Protein AF-A0A822B9A2-F1 (afdb_monomer_lite)

Structure (mmCIF, N/CA/C/O backbone):
data_AF-A0A822B9A2-F1
#
_entry.id   AF-A0A822B9A2-F1
#
loop_
_atom_site.group_PDB
_atom_site.id
_atom_site.type_symbol
_atom_site.label_atom_id
_atom_site.label_alt_id
_atom_site.label_comp_id
_atom_site.label_asym_id
_atom_site.label_entity_id
_atom_site.label_seq_id
_atom_site.pdbx_PDB_ins_code
_atom_site.Cartn_x
_atom_site.Cartn_y
_atom_site.Cartn_z
_atom_site.occupancy
_atom_site.B_iso_or_equiv
_atom_site.auth_seq_id
_atom_site.auth_comp_id
_atom_site.auth_asym_id
_atom_site.auth_atom_id
_atom_site.pdbx_PDB_model_num
ATOM 1 N N . ASP A 1 1 ? 15.443 -6.128 -6.811 1.00 62.97 1 ASP A N 1
ATOM 2 C CA . ASP A 1 1 ? 13.978 -6.189 -7.068 1.00 62.97 1 ASP A CA 1
ATOM 3 C C . ASP A 1 1 ? 13.489 -4.753 -6.970 1.00 62.97 1 ASP A C 1
ATOM 5 O O . ASP A 1 1 ? 13.737 -4.153 -5.927 1.00 62.97 1 ASP A O 1
ATOM 9 N N . PRO A 1 2 ? 12.879 -4.170 -8.022 1.00 66.00 2 PRO A N 1
ATOM 10 C CA . PRO A 1 2 ? 12.512 -2.752 -8.040 1.00 66.00 2 PRO A CA 1
ATOM 11 C C . PRO A 1 2 ? 11.687 -2.309 -6.826 1.00 66.00 2 PRO A C 1
ATOM 13 O O . PRO A 1 2 ? 11.787 -1.159 -6.415 1.00 66.00 2 PRO A O 1
ATOM 16 N N . ILE A 1 3 ? 10.905 -3.218 -6.232 1.00 68.19 3 ILE A N 1
ATOM 17 C CA . ILE A 1 3 ? 10.088 -2.940 -5.044 1.00 68.19 3 ILE A CA 1
ATOM 18 C C . ILE A 1 3 ? 10.946 -2.863 -3.773 1.00 68.19 3 ILE A C 1
ATOM 20 O O . ILE A 1 3 ? 10.726 -1.990 -2.937 1.00 68.19 3 ILE A O 1
ATOM 24 N N . ALA A 1 4 ? 11.943 -3.740 -3.633 1.00 69.25 4 ALA A N 1
ATOM 25 C CA . ALA A 1 4 ? 12.842 -3.764 -2.474 1.00 69.25 4 ALA A CA 1
ATOM 26 C C . ALA A 1 4 ? 13.834 -2.581 -2.473 1.00 69.25 4 ALA A C 1
ATOM 28 O O . ALA A 1 4 ? 14.218 -2.058 -1.423 1.00 69.25 4 ALA A O 1
ATOM 29 N N . GLU A 1 5 ? 14.234 -2.136 -3.663 1.00 74.25 5 GLU A N 1
ATOM 30 C CA . GLU A 1 5 ? 15.166 -1.019 -3.852 1.00 74.25 5 GLU A CA 1
ATOM 31 C C . GLU A 1 5 ? 14.467 0.346 -3.854 1.00 74.25 5 GLU A C 1
ATOM 33 O O . GLU A 1 5 ? 15.127 1.373 -3.708 1.00 74.25 5 GLU A O 1
ATOM 38 N N . TRP A 1 6 ? 13.135 0.385 -3.971 1.00 83.50 6 TRP A N 1
ATOM 39 C CA . TRP A 1 6 ? 12.399 1.643 -3.992 1.00 83.50 6 TRP A CA 1
ATOM 40 C C . TRP A 1 6 ? 12.565 2.421 -2.679 1.00 83.50 6 TRP A C 1
ATOM 42 O O . TRP A 1 6 ? 12.494 1.874 -1.571 1.00 83.50 6 TRP A O 1
ATOM 52 N N . ARG A 1 7 ? 1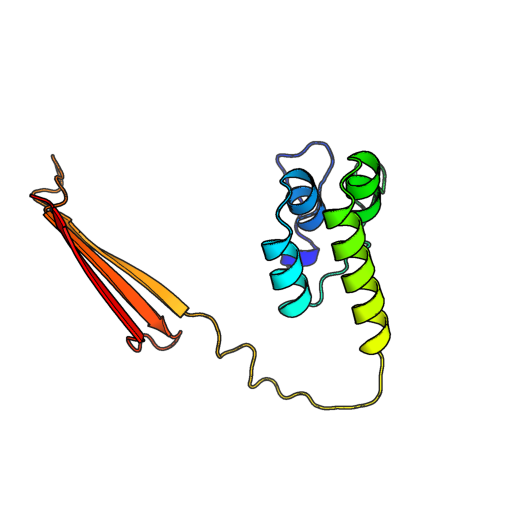2.765 3.730 -2.820 1.00 83.00 7 ARG A N 1
ATOM 53 C CA . ARG A 1 7 ? 12.811 4.715 -1.739 1.00 83.00 7 ARG A CA 1
ATOM 54 C C . ARG A 1 7 ? 11.898 5.865 -2.115 1.00 83.00 7 ARG A C 1
ATOM 56 O O . ARG A 1 7 ? 11.850 6.245 -3.283 1.00 83.00 7 ARG A O 1
ATOM 63 N N . ASN A 1 8 ? 11.187 6.421 -1.142 1.00 81.12 8 ASN A N 1
ATOM 64 C CA . ASN A 1 8 ? 10.315 7.562 -1.378 1.00 81.12 8 ASN A CA 1
ATOM 65 C C . ASN A 1 8 ? 11.149 8.846 -1.563 1.00 81.12 8 ASN A C 1
ATOM 67 O O . ASN A 1 8 ? 11.635 9.380 -0.564 1.00 81.12 8 ASN A O 1
ATOM 71 N N . PRO A 1 9 ? 11.276 9.401 -2.787 1.00 78.75 9 PRO A N 1
ATOM 72 C CA . PRO A 1 9 ? 12.110 10.581 -3.028 1.00 78.75 9 PRO A CA 1
ATOM 73 C C . PRO A 1 9 ? 11.520 11.861 -2.416 1.00 78.75 9 PRO A C 1
ATOM 75 O O . PRO A 1 9 ? 12.219 12.861 -2.280 1.00 78.75 9 PRO A O 1
ATOM 78 N N . MET A 1 10 ? 10.232 11.845 -2.057 1.00 80.31 10 MET A N 1
ATOM 79 C CA . MET A 1 10 ? 9.543 12.968 -1.416 1.00 80.31 10 MET A CA 1
ATOM 80 C C . MET A 1 10 ? 9.650 12.921 0.113 1.00 80.31 10 MET A C 1
ATOM 82 O O . MET A 1 10 ? 9.255 13.875 0.784 1.00 80.31 10 MET A O 1
ATOM 86 N N . ASN A 1 11 ? 10.163 11.825 0.680 1.00 82.06 11 ASN A N 1
ATOM 87 C CA . ASN A 1 11 ? 10.320 11.668 2.118 1.00 82.06 11 ASN A CA 1
ATOM 88 C C . ASN A 1 11 ? 11.771 11.938 2.525 1.00 82.06 11 ASN A C 1
ATOM 90 O O . ASN A 1 11 ? 12.685 11.224 2.125 1.00 82.06 11 ASN A O 1
ATOM 94 N N . GLN A 1 12 ? 11.974 12.930 3.393 1.00 82.19 12 GLN A N 1
ATOM 95 C CA . GLN A 1 12 ? 13.300 13.303 3.904 1.00 82.19 12 GLN A CA 1
ATOM 96 C C . GLN A 1 12 ? 13.977 12.202 4.735 1.00 82.19 12 GLN A C 1
ATOM 98 O O . GLN A 1 12 ? 15.163 12.308 5.029 1.00 82.19 12 GLN A O 1
ATOM 103 N N . LYS A 1 13 ? 13.235 11.158 5.127 1.00 80.31 13 LYS A N 1
ATOM 104 C CA . LYS A 1 13 ? 13.750 10.022 5.890 1.00 80.31 13 LYS A CA 1
ATOM 105 C C . LYS A 1 13 ? 14.313 8.887 5.024 1.00 80.31 13 LYS A C 1
ATOM 107 O O . LYS A 1 13 ? 14.813 7.906 5.570 1.00 80.31 13 LYS A O 1
ATOM 112 N N . GLY A 1 14 ? 14.175 8.973 3.696 1.00 84.25 14 GLY A N 1
ATOM 113 C CA . GLY A 1 14 ? 14.557 7.884 2.790 1.00 84.25 14 GLY A CA 1
ATOM 114 C C . GLY A 1 14 ? 13.787 6.596 3.093 1.00 84.25 14 GLY A C 1
ATOM 115 O O . GLY A 1 14 ? 14.353 5.505 3.144 1.00 84.25 14 GLY A O 1
ATOM 116 N N . ASN A 1 15 ? 12.486 6.732 3.367 1.00 88.19 15 ASN A N 1
ATOM 117 C CA . ASN A 1 15 ? 11.615 5.606 3.679 1.00 88.19 15 ASN A CA 1
ATOM 118 C C . ASN A 1 15 ? 11.585 4.602 2.517 1.00 88.19 15 ASN A C 1
ATOM 120 O O . ASN A 1 15 ? 11.417 4.977 1.353 1.00 88.19 15 ASN A O 1
ATOM 124 N N . THR A 1 16 ? 11.679 3.316 2.848 1.00 89.12 16 THR A N 1
ATOM 125 C CA . THR A 1 16 ? 11.349 2.231 1.912 1.00 89.12 16 THR A CA 1
ATOM 126 C C . THR A 1 16 ? 9.834 2.117 1.734 1.00 89.12 16 THR A C 1
ATOM 128 O O . THR A 1 16 ? 9.062 2.740 2.470 1.00 89.12 16 THR A O 1
ATOM 131 N N . LEU A 1 17 ? 9.387 1.285 0.789 1.00 87.00 17 LEU A N 1
ATOM 132 C CA . LEU A 1 17 ? 7.956 1.033 0.601 1.00 87.00 17 LEU A CA 1
ATOM 133 C C . LEU A 1 17 ? 7.294 0.526 1.892 1.00 87.00 17 LEU A C 1
ATOM 135 O O . LEU A 1 17 ? 6.225 1.006 2.254 1.00 87.00 17 LEU A O 1
ATOM 139 N N . LEU A 1 18 ? 7.947 -0.383 2.624 1.00 89.69 18 LEU A N 1
ATOM 140 C CA . LEU A 1 18 ? 7.412 -0.907 3.883 1.00 89.69 18 LEU A CA 1
ATOM 141 C C . LEU A 1 18 ? 7.292 0.175 4.957 1.00 89.69 18 LEU A C 1
ATOM 143 O O . LEU A 1 18 ? 6.268 0.241 5.625 1.00 89.69 18 LEU A O 1
ATOM 147 N N . HIS A 1 19 ? 8.266 1.081 5.071 1.00 90.88 19 HIS A N 1
ATOM 148 C CA . HIS A 1 19 ? 8.159 2.206 6.004 1.00 90.88 19 HIS A CA 1
ATOM 149 C C . HIS A 1 19 ? 6.962 3.105 5.703 1.00 90.88 19 HIS A C 1
ATOM 151 O O . HIS A 1 19 ? 6.285 3.540 6.630 1.00 90.88 19 HIS A O 1
ATOM 157 N N . GLU A 1 20 ? 6.688 3.383 4.425 1.00 91.25 20 GLU A N 1
ATOM 158 C CA . GLU A 1 20 ? 5.502 4.151 4.035 1.00 91.25 20 GLU A CA 1
ATOM 159 C C . GLU A 1 20 ? 4.212 3.409 4.390 1.00 91.25 20 GLU A C 1
ATOM 161 O O . GLU A 1 20 ? 3.283 4.018 4.909 1.00 91.25 20 GLU A O 1
ATOM 166 N N . LEU A 1 21 ? 4.148 2.095 4.176 1.00 89.94 21 LEU A N 1
ATOM 167 C CA . LEU A 1 21 ? 2.954 1.312 4.503 1.00 89.94 21 LEU A CA 1
ATOM 168 C C . LEU A 1 21 ? 2.704 1.222 6.013 1.00 89.94 21 LEU A C 1
ATOM 170 O O . LEU A 1 21 ? 1.552 1.321 6.437 1.00 89.94 21 LEU A O 1
ATOM 174 N N . VAL A 1 22 ? 3.758 1.111 6.826 1.00 92.19 22 VAL A N 1
ATOM 175 C CA . VAL A 1 22 ? 3.645 1.200 8.291 1.00 92.19 22 VAL A CA 1
ATOM 176 C C . VAL A 1 22 ? 3.252 2.625 8.702 1.00 92.19 22 VAL A C 1
ATOM 178 O O . VAL A 1 22 ? 2.365 2.807 9.536 1.00 92.19 22 VAL A O 1
ATOM 181 N N . GLU A 1 23 ? 3.826 3.661 8.076 1.00 90.62 23 GLU A N 1
ATOM 182 C CA . GLU A 1 23 ? 3.442 5.057 8.326 1.00 90.62 23 GLU A CA 1
ATOM 183 C C . GLU A 1 23 ? 1.954 5.305 8.043 1.00 90.62 23 GLU A C 1
ATOM 185 O O . GLU A 1 23 ? 1.277 5.969 8.833 1.00 90.62 23 GLU A O 1
ATOM 190 N N . LYS A 1 24 ? 1.444 4.752 6.939 1.00 88.56 24 LYS A N 1
ATOM 191 C CA . LYS A 1 24 ? 0.050 4.878 6.493 1.00 88.56 24 LYS A CA 1
ATOM 192 C C . LYS A 1 24 ? -0.908 3.876 7.141 1.00 88.56 24 LYS A C 1
ATOM 194 O O . LYS A 1 24 ? -2.106 3.984 6.904 1.00 88.56 24 LYS A O 1
ATOM 199 N N . ASN A 1 25 ? -0.404 2.959 7.968 1.00 90.19 25 ASN A N 1
ATOM 200 C CA . ASN A 1 25 ? -1.168 1.887 8.601 1.00 90.19 25 ASN A CA 1
ATOM 201 C C . ASN A 1 25 ? -1.935 1.009 7.588 1.00 90.19 25 ASN A C 1
ATOM 203 O O . ASN A 1 25 ? -3.156 0.886 7.654 1.00 90.19 25 ASN A O 1
ATOM 207 N N . CYS A 1 26 ? -1.216 0.428 6.621 1.00 89.94 26 CYS A N 1
ATOM 208 C CA . CYS A 1 26 ? -1.779 -0.404 5.547 1.00 89.94 26 CYS A CA 1
ATOM 209 C C . CYS A 1 26 ? -1.383 -1.895 5.677 1.00 89.94 26 CYS A C 1
ATOM 211 O O . CYS A 1 26 ? -0.609 -2.391 4.850 1.00 89.94 26 CYS A O 1
ATOM 213 N N . PRO A 1 27 ? -1.904 -2.629 6.680 1.00 84.31 27 PRO A N 1
ATOM 214 C CA . PRO A 1 27 ? -1.509 -4.014 6.959 1.00 84.31 27 PRO A CA 1
ATOM 215 C C . PRO A 1 27 ? -1.841 -4.984 5.813 1.00 84.31 27 PRO A C 1
ATOM 217 O O . PRO A 1 27 ? -1.014 -5.821 5.453 1.00 84.31 27 PRO A O 1
ATOM 220 N N . ASP A 1 28 ? -2.995 -4.820 5.158 1.00 85.56 28 ASP A N 1
ATOM 221 C CA . ASP A 1 28 ? -3.423 -5.688 4.049 1.00 85.56 28 ASP A CA 1
ATOM 222 C C . ASP A 1 28 ? -2.433 -5.666 2.875 1.00 85.56 28 ASP A C 1
ATOM 224 O O . ASP A 1 28 ? -2.149 -6.688 2.244 1.00 85.56 28 ASP A O 1
ATOM 228 N N . VAL A 1 29 ? -1.870 -4.486 2.594 1.00 82.62 29 VAL A N 1
ATOM 229 C CA . VAL A 1 29 ? -0.903 -4.289 1.508 1.00 82.62 29 VAL A CA 1
ATOM 230 C C . VAL A 1 29 ? 0.436 -4.925 1.868 1.00 82.62 29 VAL A C 1
ATOM 232 O O . VAL A 1 29 ? 1.039 -5.584 1.021 1.00 82.62 29 VAL A O 1
ATOM 235 N N . ILE A 1 30 ? 0.880 -4.779 3.120 1.00 85.12 30 ILE A N 1
ATOM 236 C CA . ILE A 1 30 ? 2.101 -5.420 3.628 1.00 85.12 30 ILE A CA 1
ATOM 237 C C . ILE A 1 30 ? 1.971 -6.942 3.515 1.00 85.12 30 ILE A C 1
ATOM 239 O O . ILE A 1 30 ? 2.849 -7.589 2.942 1.00 85.12 30 ILE A O 1
ATOM 243 N N . GLN A 1 31 ? 0.843 -7.507 3.954 1.00 83.06 31 GLN A N 1
ATOM 244 C CA . GLN A 1 31 ? 0.592 -8.945 3.882 1.00 83.06 31 GLN A CA 1
ATOM 245 C C . GLN A 1 31 ? 0.545 -9.451 2.429 1.00 83.06 31 GLN A C 1
ATOM 247 O O . GLN A 1 31 ? 1.090 -10.512 2.108 1.00 83.06 31 GLN A O 1
ATOM 252 N N . HIS A 1 32 ? -0.071 -8.690 1.519 1.00 80.75 32 HIS A N 1
ATOM 253 C CA . HIS A 1 32 ? -0.099 -9.041 0.100 1.00 80.75 32 HIS A CA 1
ATOM 254 C C . HIS A 1 32 ? 1.296 -9.008 -0.540 1.00 80.75 32 HIS A C 1
ATOM 256 O O . HIS A 1 32 ? 1.644 -9.913 -1.308 1.00 80.75 32 HIS A O 1
ATOM 262 N N . LEU A 1 33 ? 2.098 -7.988 -0.221 1.00 76.00 33 LEU A N 1
ATOM 263 C CA . LEU A 1 33 ? 3.460 -7.835 -0.731 1.00 76.00 33 LEU A CA 1
ATOM 264 C C . LEU A 1 33 ? 4.380 -8.939 -0.215 1.00 76.00 33 LEU A C 1
ATOM 266 O O . LEU A 1 33 ? 5.087 -9.535 -1.023 1.00 76.00 33 LEU A O 1
ATOM 270 N N . ALA A 1 34 ? 4.316 -9.265 1.076 1.00 76.44 34 ALA A N 1
ATOM 271 C CA . ALA A 1 34 ? 5.129 -10.321 1.676 1.00 76.44 34 ALA A CA 1
ATOM 272 C C . ALA A 1 34 ? 4.836 -11.711 1.082 1.00 76.44 34 ALA A C 1
ATOM 274 O O . ALA A 1 34 ? 5.745 -12.513 0.886 1.00 76.44 34 ALA A O 1
ATOM 275 N N . ARG A 1 35 ? 3.577 -11.988 0.712 1.00 73.31 35 ARG A N 1
ATOM 276 C CA . ARG A 1 35 ? 3.194 -13.253 0.053 1.00 73.31 35 ARG A CA 1
ATOM 277 C C . ARG A 1 35 ? 3.547 -13.299 -1.434 1.00 73.31 35 ARG A C 1
ATOM 279 O O . ARG A 1 35 ? 3.797 -14.372 -1.979 1.00 73.31 35 ARG A O 1
ATOM 286 N N . SER A 1 36 ? 3.508 -12.155 -2.114 1.00 69.06 36 SER A N 1
ATOM 287 C CA . SER A 1 36 ? 3.667 -12.083 -3.577 1.00 69.06 36 SER A CA 1
ATOM 288 C C . SER A 1 36 ? 5.121 -11.884 -4.010 1.00 69.06 36 SER A C 1
ATOM 290 O O . SER A 1 36 ? 5.525 -12.322 -5.096 1.00 69.06 36 SER A O 1
ATOM 292 N N . HIS A 1 37 ? 5.923 -11.257 -3.153 1.00 67.81 37 HIS A N 1
ATOM 293 C CA . HIS A 1 37 ? 7.305 -10.884 -3.406 1.00 67.81 37 HIS A CA 1
ATOM 294 C C . HIS A 1 37 ? 8.201 -11.331 -2.252 1.00 67.81 37 HIS A C 1
ATOM 296 O O . HIS A 1 37 ? 7.787 -11.361 -1.100 1.00 67.81 37 HIS A O 1
ATOM 302 N N . LYS A 1 38 ? 9.465 -11.634 -2.558 1.00 68.62 38 LYS A N 1
ATOM 303 C CA . LYS A 1 38 ? 10.488 -11.848 -1.529 1.00 68.62 38 LYS A CA 1
ATOM 304 C C . LYS A 1 38 ? 10.932 -10.480 -0.999 1.00 68.62 38 LYS A C 1
ATOM 306 O O . LYS A 1 38 ? 11.994 -9.998 -1.387 1.00 68.62 38 LYS A O 1
ATOM 311 N N . LEU A 1 39 ? 10.081 -9.824 -0.207 1.00 71.06 39 LEU A N 1
ATOM 312 C CA . LEU A 1 39 ? 10.440 -8.575 0.462 1.00 71.06 39 LEU A CA 1
ATOM 313 C C . LEU A 1 39 ? 11.284 -8.864 1.698 1.00 71.06 39 LEU A C 1
ATOM 315 O O . LEU A 1 39 ? 10.969 -9.746 2.492 1.00 71.06 39 LEU A O 1
ATOM 319 N N . ASP A 1 40 ? 12.333 -8.069 1.863 1.00 76.31 40 ASP A N 1
ATOM 320 C CA . ASP A 1 40 ? 13.068 -8.025 3.113 1.00 76.31 40 ASP A CA 1
ATOM 321 C C . ASP A 1 40 ? 12.371 -7.053 4.070 1.00 76.31 40 ASP A C 1
ATOM 323 O O . ASP A 1 40 ? 12.340 -5.844 3.830 1.00 76.31 40 ASP A O 1
ATOM 327 N N . ILE A 1 41 ? 11.745 -7.601 5.110 1.00 81.38 41 ILE A N 1
ATOM 328 C CA . ILE A 1 41 ? 10.970 -6.835 6.094 1.00 81.38 41 ILE A CA 1
ATOM 329 C C . ILE A 1 41 ? 11.847 -6.084 7.099 1.00 81.38 41 ILE A C 1
ATOM 331 O O . ILE A 1 41 ? 11.395 -5.089 7.655 1.00 81.38 41 ILE A O 1
ATOM 335 N N . ASP A 1 42 ? 13.112 -6.483 7.242 1.00 82.75 42 ASP A N 1
ATOM 336 C CA . ASP A 1 42 ? 14.091 -5.866 8.146 1.00 82.75 42 ASP A CA 1
ATOM 337 C C . ASP A 1 42 ? 14.901 -4.752 7.462 1.00 82.75 42 ASP A C 1
ATOM 339 O O . ASP A 1 42 ? 15.983 -4.375 7.911 1.00 82.75 42 ASP A O 1
ATOM 343 N N . VAL A 1 43 ? 14.411 -4.230 6.333 1.00 85.19 43 VAL A N 1
ATOM 344 C CA . VAL A 1 43 ? 15.151 -3.236 5.554 1.00 85.19 43 VAL A CA 1
ATOM 345 C C . VAL A 1 43 ? 15.294 -1.926 6.342 1.00 85.19 43 VAL A C 1
ATOM 347 O O . VAL A 1 43 ? 14.279 -1.358 6.741 1.00 85.19 43 VAL A O 1
ATOM 350 N N . PRO A 1 44 ? 16.507 -1.383 6.533 1.00 86.31 44 PRO A N 1
ATOM 351 C CA . PRO A 1 44 ? 16.681 -0.097 7.199 1.00 86.31 44 PRO A CA 1
ATOM 352 C C . PRO A 1 44 ? 16.288 1.066 6.275 1.00 86.31 44 PRO A C 1
ATOM 354 O O . PRO A 1 44 ? 16.517 1.022 5.056 1.00 86.31 44 PRO A O 1
ATOM 357 N N . ARG A 1 45 ? 15.700 2.130 6.838 1.00 85.56 45 ARG A N 1
ATOM 358 C CA . ARG A 1 45 ? 15.565 3.422 6.138 1.00 85.56 45 ARG A CA 1
ATOM 359 C C . ARG A 1 45 ? 16.822 4.271 6.284 1.00 85.56 45 ARG A C 1
ATOM 361 O O . ARG A 1 45 ? 17.553 4.157 7.259 1.00 85.56 45 ARG A O 1
ATOM 368 N N . GLU A 1 46 ? 17.018 5.192 5.347 1.00 85.50 46 GLU A N 1
ATOM 369 C CA . GLU A 1 46 ? 18.278 5.938 5.228 1.00 85.50 46 GLU A CA 1
ATOM 370 C C . GLU A 1 46 ? 18.541 6.936 6.364 1.00 85.50 46 GLU A C 1
ATOM 372 O O . GLU A 1 46 ? 19.693 7.269 6.624 1.00 85.50 46 GLU A O 1
ATOM 377 N N . SER A 1 47 ? 17.508 7.461 7.029 1.00 87.00 47 SER A N 1
ATOM 378 C CA . SER A 1 47 ? 17.710 8.565 7.980 1.00 87.00 47 SER A CA 1
ATOM 379 C C . SER A 1 47 ? 18.320 8.191 9.321 1.00 87.00 47 SER A C 1
ATOM 381 O O . SER A 1 47 ? 18.946 9.035 9.958 1.00 87.00 47 SER A O 1
ATOM 383 N N . ASP A 1 48 ? 18.020 6.997 9.817 1.00 87.94 48 ASP A N 1
ATOM 384 C CA . ASP A 1 48 ? 18.323 6.588 11.194 1.00 87.94 48 ASP A CA 1
ATOM 385 C C . ASP A 1 48 ? 18.434 5.066 11.342 1.00 87.94 48 ASP A C 1
ATOM 387 O O . ASP A 1 48 ? 18.346 4.561 12.459 1.00 87.94 48 ASP A O 1
ATOM 391 N N . ASP A 1 49 ? 18.575 4.353 10.221 1.00 87.94 49 ASP A N 1
ATOM 392 C CA . ASP A 1 49 ? 18.700 2.897 10.142 1.00 87.94 49 ASP A CA 1
ATOM 393 C C . ASP A 1 49 ? 17.568 2.111 10.820 1.00 87.94 49 ASP A C 1
ATOM 395 O O . ASP A 1 49 ? 17.690 0.909 11.050 1.00 87.94 49 ASP A O 1
ATOM 399 N N . LYS A 1 50 ? 16.439 2.765 11.119 1.00 90.19 50 LYS A N 1
ATOM 400 C CA . LYS A 1 50 ? 15.276 2.081 11.683 1.00 90.19 50 LYS A CA 1
ATOM 401 C C . LYS A 1 50 ? 14.635 1.173 10.652 1.00 90.19 50 LYS A C 1
ATOM 403 O O . LYS A 1 50 ? 14.596 1.499 9.464 1.00 90.19 50 LYS A O 1
ATOM 408 N N . THR A 1 51 ? 14.109 0.062 11.139 1.00 91.06 51 THR A N 1
ATOM 409 C CA . THR A 1 51 ? 13.319 -0.897 10.370 1.00 91.06 51 THR A CA 1
ATOM 410 C C . THR A 1 51 ? 11.829 -0.517 10.379 1.00 91.06 51 THR A C 1
ATOM 412 O O . THR A 1 51 ? 11.382 0.291 11.208 1.00 91.06 51 THR A O 1
ATOM 415 N N . PRO A 1 52 ? 11.009 -1.113 9.493 1.00 91.56 52 PRO A N 1
ATOM 416 C CA . PRO A 1 52 ? 9.557 -0.989 9.558 1.00 91.56 52 PRO A CA 1
ATOM 417 C C . PRO A 1 52 ? 8.990 -1.422 10.918 1.00 91.56 52 PRO A C 1
ATOM 419 O O . PRO A 1 52 ? 8.049 -0.792 11.403 1.00 91.56 52 PRO A O 1
ATOM 422 N N . LEU A 1 53 ? 9.591 -2.434 11.555 1.00 92.25 53 LEU A N 1
ATOM 423 C CA . LEU A 1 53 ? 9.201 -2.910 12.884 1.00 92.25 53 LEU A CA 1
ATOM 424 C C . LEU A 1 53 ? 9.499 -1.868 13.970 1.00 92.25 53 LEU A C 1
ATOM 426 O O . LEU A 1 53 ? 8.611 -1.541 14.757 1.00 92.25 53 LEU A O 1
ATOM 430 N N . ASP A 1 54 ? 10.689 -1.257 13.955 1.00 89.69 54 ASP A N 1
ATOM 431 C CA . ASP A 1 54 ? 11.032 -0.166 14.882 1.00 89.69 54 ASP A CA 1
ATOM 432 C C . ASP A 1 54 ? 10.064 1.017 14.745 1.00 89.69 54 ASP A C 1
ATOM 434 O O . ASP A 1 54 ? 9.739 1.700 15.721 1.00 89.69 54 ASP A O 1
ATOM 438 N N . LEU A 1 55 ? 9.596 1.284 13.520 1.00 91.69 55 LEU A N 1
ATOM 439 C CA . LEU A 1 55 ? 8.597 2.319 13.274 1.00 91.69 55 LEU A CA 1
ATOM 440 C C . LEU A 1 55 ? 7.229 1.945 13.860 1.00 91.69 55 LEU A C 1
ATOM 442 O O . LEU A 1 55 ? 6.579 2.805 14.455 1.00 91.69 55 LEU A O 1
ATOM 446 N N . ALA A 1 56 ? 6.794 0.694 13.694 1.00 92.69 56 ALA A N 1
ATOM 447 C CA . ALA A 1 56 ? 5.535 0.199 14.247 1.00 92.69 56 ALA A CA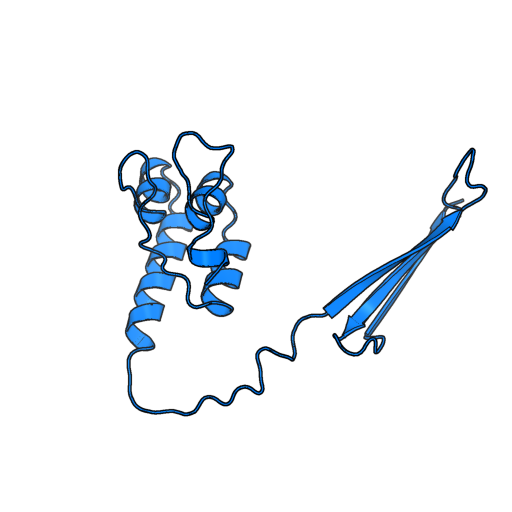 1
ATOM 448 C C . ALA A 1 56 ? 5.538 0.263 15.784 1.00 92.69 56 ALA A C 1
ATOM 450 O O . ALA A 1 56 ? 4.586 0.776 16.374 1.00 92.69 56 ALA A O 1
ATOM 451 N N . GLN A 1 57 ? 6.648 -0.142 16.413 1.00 92.62 57 GLN A N 1
ATOM 452 C CA . GLN A 1 57 ? 6.855 -0.047 17.861 1.00 92.62 57 GLN A CA 1
ATOM 453 C C . GLN A 1 57 ? 6.873 1.406 18.345 1.00 92.62 57 GLN A C 1
ATOM 455 O O . GLN A 1 57 ? 6.208 1.747 19.318 1.00 92.62 57 GLN A O 1
ATOM 460 N N . PHE A 1 58 ? 7.582 2.298 17.643 1.00 91.88 58 PHE A N 1
ATOM 461 C CA . PHE A 1 58 ? 7.604 3.725 17.987 1.00 91.88 58 PHE A CA 1
ATOM 462 C C . PHE A 1 58 ? 6.213 4.374 17.921 1.00 91.88 58 PHE A C 1
ATOM 464 O O . PHE A 1 58 ? 5.951 5.356 18.615 1.00 91.88 58 PHE A O 1
ATOM 471 N N . LYS A 1 59 ? 5.330 3.843 17.071 1.00 89.69 59 LYS A N 1
ATOM 472 C CA . LYS A 1 59 ? 3.948 4.301 16.918 1.00 89.69 59 LYS A CA 1
ATOM 473 C C . LYS A 1 59 ? 2.957 3.654 17.883 1.00 89.69 59 LYS A C 1
ATOM 475 O O . LYS A 1 59 ? 1.793 4.039 17.832 1.00 89.69 59 LYS A O 1
ATOM 480 N N . ASP A 1 60 ? 3.400 2.714 18.717 1.00 92.44 60 ASP A N 1
ATOM 481 C CA . ASP A 1 60 ? 2.540 1.961 19.637 1.00 92.44 60 ASP A CA 1
ATOM 482 C C . ASP A 1 60 ? 1.382 1.247 18.907 1.00 92.44 60 ASP A C 1
ATOM 484 O O . ASP A 1 60 ? 0.240 1.213 19.360 1.00 92.44 60 ASP A O 1
ATOM 488 N N . ASN A 1 61 ? 1.663 0.732 17.702 1.00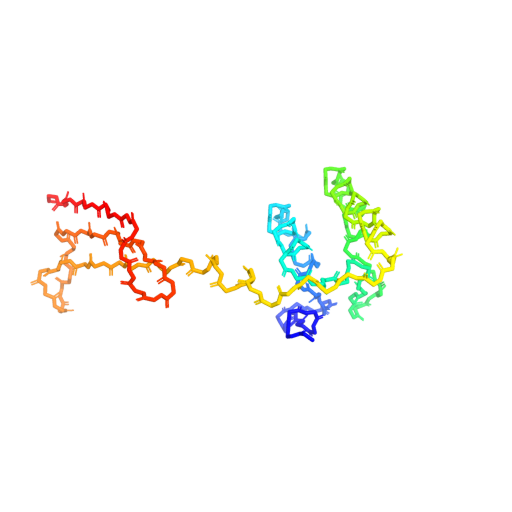 91.31 61 ASN A N 1
ATOM 489 C CA . ASN A 1 61 ? 0.682 0.037 16.871 1.00 91.31 61 ASN A CA 1
ATOM 490 C C . ASN A 1 61 ? 0.880 -1.479 16.980 1.00 91.31 61 ASN A C 1
ATOM 492 O O . ASN A 1 61 ? 1.560 -2.080 16.145 1.00 91.31 61 ASN A O 1
ATOM 496 N N . GLU A 1 62 ? 0.295 -2.077 18.018 1.00 91.00 62 GLU A N 1
ATOM 497 C CA . GLU A 1 62 ? 0.429 -3.508 18.328 1.00 91.00 62 GLU A CA 1
ATOM 498 C C . GLU A 1 62 ? 0.007 -4.414 17.164 1.00 91.00 62 GLU A C 1
ATOM 500 O O . GLU A 1 62 ? 0.709 -5.374 16.859 1.00 91.00 62 GLU A O 1
ATOM 505 N N . ASP A 1 63 ? -1.079 -4.088 16.455 1.00 90.94 63 ASP A N 1
ATOM 506 C CA . ASP A 1 63 ? -1.552 -4.878 15.308 1.00 90.94 63 ASP A CA 1
ATOM 507 C C . ASP A 1 63 ? -0.497 -4.952 14.195 1.00 90.94 63 ASP A C 1
ATOM 509 O O . ASP A 1 63 ? -0.275 -5.998 13.583 1.00 90.94 63 ASP A O 1
ATOM 513 N N . MET A 1 64 ? 0.183 -3.834 13.942 1.00 90.69 64 MET A N 1
ATOM 514 C CA . MET A 1 64 ? 1.234 -3.751 12.933 1.00 90.69 64 MET A CA 1
ATOM 515 C C . MET A 1 64 ? 2.527 -4.437 13.385 1.00 90.69 64 MET A C 1
ATOM 517 O O . MET A 1 64 ? 3.216 -5.028 12.557 1.00 90.69 64 MET A O 1
ATOM 521 N N . VAL A 1 65 ? 2.852 -4.371 14.679 1.00 90.62 65 VAL A N 1
ATOM 522 C CA . VAL A 1 65 ? 3.983 -5.108 15.266 1.00 90.62 65 VAL A CA 1
ATOM 523 C C . VAL A 1 65 ? 3.751 -6.610 15.119 1.00 90.62 65 VAL A C 1
ATOM 525 O O . VAL A 1 65 ? 4.586 -7.284 14.523 1.00 90.62 65 VAL A O 1
ATOM 528 N N . ASN A 1 66 ? 2.579 -7.101 15.534 1.00 89.19 66 ASN A N 1
ATOM 529 C CA . ASN A 1 66 ? 2.211 -8.513 15.422 1.00 89.19 66 ASN A CA 1
ATOM 530 C C . ASN A 1 66 ? 2.264 -8.998 13.968 1.00 89.19 66 ASN A C 1
ATOM 532 O O . ASN A 1 66 ? 2.840 -10.046 13.692 1.00 89.19 66 ASN A O 1
ATOM 536 N N . LEU A 1 67 ? 1.733 -8.214 13.020 1.00 88.81 67 LEU A N 1
ATOM 537 C CA . LEU A 1 67 ? 1.804 -8.553 11.597 1.00 88.81 67 LEU A CA 1
ATOM 538 C C . LEU A 1 67 ? 3.252 -8.682 11.102 1.00 88.81 67 LEU A C 1
ATOM 540 O O . LEU A 1 67 ? 3.563 -9.597 10.343 1.00 88.81 67 LEU A O 1
ATOM 544 N N . LEU A 1 68 ? 4.126 -7.743 11.466 1.00 87.50 68 LEU A N 1
ATOM 545 C CA . LEU A 1 68 ? 5.519 -7.758 11.018 1.00 87.50 68 LEU A CA 1
ATOM 546 C C . LEU A 1 68 ? 6.314 -8.903 11.662 1.00 87.50 68 LEU A C 1
ATOM 548 O O . LEU A 1 68 ? 7.119 -9.524 10.967 1.00 87.50 68 LEU A O 1
ATOM 552 N N . ASP A 1 69 ? 6.049 -9.220 12.931 1.00 87.69 69 ASP A N 1
ATOM 553 C CA . ASP A 1 69 ? 6.647 -10.363 13.631 1.00 87.69 69 ASP A CA 1
ATOM 554 C C . ASP A 1 69 ? 6.197 -11.700 13.015 1.00 87.69 69 ASP A C 1
ATOM 556 O O . ASP A 1 69 ? 7.040 -12.538 12.690 1.00 87.69 69 ASP A O 1
ATOM 560 N N . GLU A 1 70 ? 4.898 -11.870 12.736 1.00 86.38 70 GLU A N 1
ATOM 561 C CA . GLU A 1 70 ? 4.360 -13.058 12.050 1.00 86.38 70 GLU A CA 1
ATOM 562 C C . GLU A 1 70 ? 5.035 -13.283 10.688 1.00 86.38 70 GLU A C 1
ATOM 564 O O . GLU A 1 70 ? 5.430 -14.401 10.346 1.00 86.38 70 GLU A O 1
ATOM 569 N N . LEU A 1 71 ? 5.221 -12.213 9.911 1.00 81.81 71 LEU A N 1
ATOM 570 C CA . LEU A 1 71 ? 5.897 -12.283 8.615 1.00 81.81 71 LEU A CA 1
ATOM 571 C C . LEU A 1 71 ? 7.388 -12.640 8.743 1.00 81.81 71 LEU A C 1
ATOM 573 O O . LEU A 1 71 ? 7.953 -13.245 7.824 1.00 81.81 71 LEU A O 1
ATOM 577 N N . ASN A 1 72 ? 8.028 -12.292 9.862 1.00 76.81 72 ASN A N 1
ATOM 578 C CA . ASN A 1 72 ? 9.418 -12.655 10.131 1.00 76.81 72 ASN A CA 1
ATOM 579 C C . ASN A 1 72 ? 9.558 -14.133 10.500 1.00 76.81 72 ASN A C 1
ATOM 581 O O . ASN A 1 72 ? 10.440 -14.825 9.985 1.00 76.81 72 ASN A O 1
ATOM 585 N N . ASP A 1 73 ? 8.634 -14.649 11.303 1.00 69.31 73 ASP A N 1
ATOM 586 C CA . ASP A 1 73 ? 8.588 -16.068 11.654 1.00 69.31 73 ASP A CA 1
ATOM 587 C C . ASP A 1 73 ? 8.277 -16.949 10.427 1.00 69.31 73 ASP A C 1
ATOM 589 O O . ASP A 1 73 ? 8.898 -18.002 10.223 1.00 69.31 73 ASP A O 1
ATOM 593 N N . GLU A 1 74 ? 7.394 -16.495 9.529 1.00 64.12 74 GLU A N 1
ATOM 594 C CA . GLU A 1 74 ? 7.123 -17.172 8.253 1.00 64.12 74 GLU A CA 1
ATOM 595 C C . GLU A 1 74 ? 8.382 -17.260 7.361 1.00 64.12 74 GLU A C 1
ATOM 597 O O . GLU A 1 74 ? 8.611 -18.290 6.715 1.00 64.12 74 GLU A O 1
ATOM 602 N N . LYS A 1 75 ? 9.257 -16.241 7.374 1.00 56.94 75 LYS A N 1
ATOM 603 C CA . LYS A 1 75 ? 10.538 -16.219 6.632 1.00 56.94 75 LYS A CA 1
ATOM 604 C C . LYS A 1 75 ? 11.501 -17.323 7.097 1.00 56.94 75 LYS A C 1
ATOM 606 O O . LYS A 1 75 ? 12.261 -17.846 6.275 1.00 56.94 75 LYS A O 1
ATOM 611 N N . ILE A 1 76 ? 11.447 -17.722 8.373 1.00 47.25 76 ILE A N 1
ATOM 612 C CA . ILE A 1 76 ? 12.292 -18.785 8.955 1.00 47.25 76 ILE A CA 1
ATOM 613 C C . ILE A 1 76 ? 11.842 -20.176 8.476 1.00 47.25 76 ILE A C 1
ATOM 615 O O . ILE A 1 76 ? 12.676 -21.046 8.224 1.00 47.25 76 ILE A O 1
ATOM 619 N N . THR A 1 77 ? 10.539 -20.384 8.263 1.00 42.69 77 THR A N 1
ATOM 620 C CA . THR A 1 77 ? 10.000 -21.689 7.825 1.00 42.69 77 THR A CA 1
ATOM 621 C C . THR A 1 77 ? 10.184 -21.987 6.333 1.00 42.69 77 THR A C 1
ATOM 623 O O . THR A 1 77 ? 10.045 -23.137 5.918 1.00 42.69 77 THR A O 1
ATOM 626 N N . GLN A 1 78 ? 10.557 -20.993 5.517 1.00 50.72 78 GLN A N 1
ATOM 627 C CA . GLN A 1 78 ? 10.794 -21.172 4.076 1.00 50.72 78 GLN A CA 1
ATOM 628 C C . GLN A 1 78 ? 12.257 -21.468 3.699 1.00 50.72 78 GLN A C 1
ATOM 630 O O . GLN A 1 78 ? 12.585 -21.530 2.510 1.00 50.72 78 GLN A O 1
ATOM 635 N N . GLN A 1 79 ? 13.152 -21.680 4.670 1.00 42.25 79 GLN A N 1
ATOM 636 C CA . GLN A 1 79 ? 14.552 -22.011 4.391 1.00 42.25 79 GLN A CA 1
ATOM 637 C C . GLN A 1 79 ? 14.828 -23.529 4.447 1.00 42.25 79 GLN A C 1
ATOM 639 O O . GLN A 1 79 ? 15.341 -24.049 5.431 1.00 42.25 79 GLN A O 1
ATOM 644 N N . SER A 1 80 ? 14.619 -24.165 3.280 1.00 39.75 80 SER A N 1
ATOM 645 C CA . SER A 1 80 ? 15.258 -25.400 2.746 1.00 39.75 80 SER A CA 1
ATOM 646 C C . SER A 1 80 ? 14.655 -26.773 3.128 1.00 39.75 80 SER A C 1
ATOM 648 O O . SER A 1 80 ? 14.207 -26.927 4.261 1.00 39.75 80 SER A O 1
ATOM 650 N N . PRO A 1 81 ? 14.684 -27.810 2.244 1.00 44.12 81 PRO A N 1
ATOM 651 C CA . PRO A 1 81 ? 15.545 -27.975 1.059 1.00 44.12 81 PRO A CA 1
ATOM 652 C C . PRO A 1 81 ? 14.799 -28.237 -0.270 1.00 44.12 81 PRO A C 1
ATOM 654 O O . PRO A 1 81 ? 13.698 -28.774 -0.279 1.00 44.12 81 PRO A O 1
ATOM 657 N N . ASP A 1 82 ? 15.436 -27.870 -1.388 1.00 47.03 82 ASP A N 1
ATOM 658 C CA . ASP A 1 82 ? 15.189 -28.343 -2.762 1.00 47.03 82 ASP A CA 1
ATOM 659 C C . ASP A 1 82 ? 13.748 -28.737 -3.126 1.00 47.03 82 ASP A C 1
ATOM 661 O O . ASP A 1 82 ? 13.350 -29.901 -3.101 1.00 47.03 82 ASP A O 1
ATOM 665 N N . GLY A 1 83 ? 12.977 -27.750 -3.571 1.00 41.34 83 GLY A N 1
ATOM 666 C CA . GLY A 1 83 ? 11.701 -27.977 -4.229 1.00 41.34 83 GLY A CA 1
ATOM 667 C C . GLY A 1 83 ? 11.525 -26.961 -5.338 1.00 41.34 83 GLY A C 1
ATOM 668 O O . GLY A 1 83 ? 11.236 -25.800 -5.072 1.00 41.34 83 GLY A O 1
ATOM 669 N N . ASP A 1 84 ? 11.723 -27.405 -6.573 1.00 47.91 84 ASP A N 1
ATOM 670 C CA . ASP A 1 84 ? 11.323 -26.724 -7.800 1.00 47.91 84 ASP A CA 1
ATOM 671 C C . ASP A 1 84 ? 9.826 -26.372 -7.736 1.00 47.91 84 ASP A C 1
ATOM 673 O O . ASP A 1 84 ? 8.956 -27.148 -8.133 1.00 47.91 84 ASP A O 1
ATOM 677 N N . VAL A 1 85 ? 9.495 -25.205 -7.177 1.00 48.00 85 VAL A N 1
ATOM 678 C CA . VAL A 1 85 ? 8.149 -24.640 -7.287 1.00 48.00 85 VAL A CA 1
ATOM 679 C C . VAL A 1 85 ? 8.120 -23.872 -8.597 1.00 48.00 85 VAL A C 1
ATOM 681 O O . VAL A 1 85 ? 8.409 -22.678 -8.665 1.00 48.00 85 VAL A O 1
ATOM 684 N N . SER A 1 86 ? 7.854 -24.636 -9.653 1.00 45.88 86 SER A N 1
ATOM 685 C CA . SER A 1 86 ? 7.793 -24.194 -11.041 1.00 45.88 86 SER A CA 1
ATOM 686 C C . SER A 1 86 ? 7.139 -22.811 -11.216 1.00 45.88 86 SER A C 1
ATOM 688 O O . SER A 1 86 ? 6.112 -22.494 -10.614 1.00 45.88 86 SER A O 1
ATOM 690 N N . GLU A 1 87 ? 7.722 -22.022 -12.121 1.00 48.00 87 GLU A N 1
ATOM 691 C CA . GLU A 1 87 ? 7.336 -20.706 -12.679 1.00 48.00 87 GLU A CA 1
ATOM 692 C C . GLU A 1 87 ? 5.852 -20.507 -13.098 1.00 48.00 87 GLU A C 1
ATOM 694 O O . GLU A 1 87 ? 5.483 -19.487 -13.689 1.00 48.00 87 GLU A O 1
ATOM 699 N N . VAL A 1 88 ? 4.969 -21.466 -12.837 1.00 47.22 88 VAL A N 1
ATOM 700 C CA . VAL A 1 88 ? 3.629 -21.550 -13.423 1.00 47.22 88 VAL A CA 1
ATOM 701 C C . VAL A 1 88 ? 2.611 -20.627 -12.732 1.00 47.22 88 VAL A C 1
ATOM 703 O O . VAL A 1 88 ? 1.624 -20.249 -13.367 1.00 47.22 88 VAL A O 1
ATOM 706 N N . ASP A 1 89 ? 2.842 -20.179 -11.490 1.00 48.94 89 ASP A N 1
ATOM 707 C CA . ASP A 1 89 ? 1.749 -19.608 -10.678 1.00 48.94 89 ASP A CA 1
ATOM 708 C C . ASP A 1 89 ? 1.739 -18.073 -10.504 1.00 48.94 89 ASP A C 1
ATOM 710 O O . ASP A 1 89 ? 0.677 -17.472 -10.337 1.00 48.94 89 ASP A O 1
ATOM 714 N N . LYS A 1 90 ? 2.868 -17.370 -10.688 1.00 46.25 90 LYS A N 1
ATOM 715 C CA . LYS A 1 90 ? 2.889 -15.882 -10.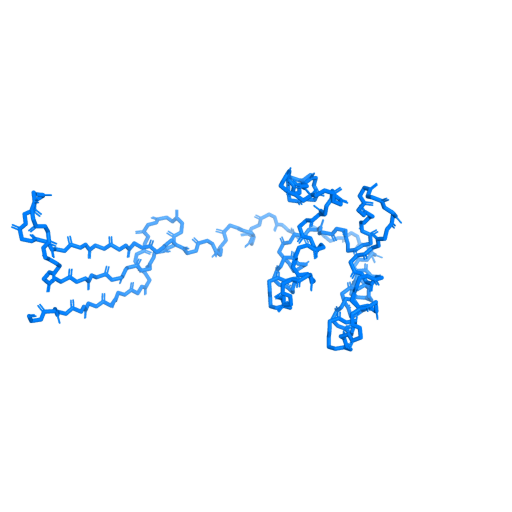641 1.00 46.25 90 LYS A CA 1
ATOM 716 C C . LYS A 1 90 ? 2.147 -15.226 -11.806 1.00 46.25 90 LYS A C 1
ATOM 718 O O . LYS A 1 90 ? 1.721 -14.078 -11.746 1.00 46.25 90 LYS A O 1
ATOM 723 N N . ARG A 1 91 ? 1.949 -15.983 -12.880 1.00 46.75 91 ARG A N 1
ATOM 724 C CA . ARG A 1 91 ? 1.305 -15.543 -14.115 1.00 46.75 91 ARG A CA 1
ATOM 725 C C . ARG A 1 91 ? -0.226 -15.650 -14.070 1.00 46.75 91 ARG A C 1
ATOM 727 O O . ARG A 1 91 ? -0.838 -15.314 -15.076 1.00 46.75 91 ARG A O 1
ATOM 734 N N . LYS A 1 92 ? -0.853 -16.117 -12.983 1.00 48.97 92 LYS A N 1
ATOM 735 C CA . LYS A 1 92 ? -2.312 -16.350 -12.915 1.00 48.97 92 LYS A CA 1
ATOM 736 C C . LYS A 1 92 ? -3.142 -15.240 -12.257 1.00 48.97 92 LYS A C 1
ATOM 738 O O . LYS A 1 92 ? -4.359 -15.341 -12.301 1.00 48.97 92 LYS A O 1
ATOM 743 N N . ARG A 1 93 ? -2.536 -14.206 -11.660 1.00 52.91 93 ARG A N 1
ATOM 744 C CA . ARG A 1 93 ? -3.263 -13.303 -10.736 1.00 52.91 93 ARG A CA 1
ATOM 745 C C . ARG A 1 93 ? -3.369 -11.828 -11.126 1.00 52.91 93 ARG A C 1
ATOM 747 O O . ARG A 1 93 ? -3.903 -11.053 -10.345 1.00 52.91 93 ARG A O 1
ATOM 754 N N . LEU A 1 94 ? -2.907 -11.415 -12.304 1.00 60.53 94 LEU A N 1
ATOM 755 C CA . LEU A 1 94 ? -3.135 -10.039 -12.757 1.00 60.53 94 LEU A CA 1
ATOM 756 C C . LEU A 1 94 ? -4.465 -9.975 -13.512 1.00 60.53 94 LEU A C 1
ATOM 758 O O . LEU A 1 94 ? -4.499 -10.158 -14.729 1.00 60.53 94 LEU A O 1
ATOM 762 N N . ASN A 1 95 ? -5.554 -9.768 -12.773 1.00 79.19 95 ASN A N 1
ATOM 763 C CA . ASN A 1 95 ? -6.810 -9.336 -13.374 1.00 79.19 95 ASN A CA 1
ATOM 764 C C . ASN A 1 95 ? -6.674 -7.857 -13.768 1.00 79.19 95 ASN A C 1
ATOM 766 O O . ASN A 1 95 ? -6.154 -7.053 -12.995 1.00 79.19 95 ASN A O 1
ATOM 770 N N . ILE A 1 96 ? -7.121 -7.506 -14.968 1.00 85.44 96 ILE A N 1
ATOM 771 C CA . ILE A 1 96 ? -7.123 -6.146 -15.508 1.00 85.44 96 ILE A CA 1
ATOM 772 C C . ILE A 1 96 ? -8.553 -5.612 -15.422 1.00 85.44 96 ILE A C 1
ATOM 774 O O . ILE A 1 96 ? -9.482 -6.284 -15.870 1.00 85.44 96 ILE A O 1
ATOM 778 N N . VAL A 1 97 ? -8.723 -4.410 -14.873 1.00 84.00 97 VAL A N 1
ATOM 779 C CA . VAL A 1 97 ? -10.021 -3.731 -14.770 1.00 84.00 97 VAL A CA 1
ATOM 780 C C . VAL A 1 97 ? -10.109 -2.638 -15.831 1.00 84.00 97 VAL A C 1
ATOM 782 O O . VAL A 1 97 ? -9.248 -1.763 -15.894 1.00 84.00 97 VAL A O 1
ATOM 785 N N . TRP A 1 98 ? -11.161 -2.684 -16.641 1.00 87.81 98 TRP A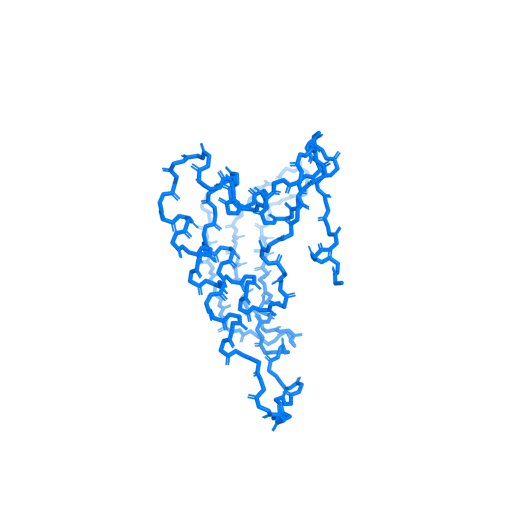 N 1
ATOM 786 C CA . TRP A 1 98 ? -11.502 -1.684 -17.645 1.00 87.81 98 TRP A CA 1
ATOM 787 C C . TRP A 1 98 ? -12.685 -0.851 -17.163 1.00 87.81 98 TRP A C 1
ATOM 789 O O . TRP A 1 98 ? -13.639 -1.392 -16.600 1.00 87.81 98 TRP A O 1
ATOM 799 N N . LEU A 1 99 ? -12.618 0.453 -17.420 1.00 86.88 99 LEU A N 1
ATOM 800 C CA . LEU A 1 99 ? -13.729 1.382 -17.261 1.00 86.88 99 LEU A CA 1
ATOM 801 C C . LEU A 1 99 ? -14.111 1.888 -18.645 1.00 86.88 99 LEU A C 1
ATOM 803 O O . LEU A 1 99 ? -13.322 2.579 -19.290 1.00 86.88 99 LEU A O 1
ATOM 807 N N . ASP A 1 100 ? -15.300 1.507 -19.086 1.00 90.19 100 ASP A N 1
ATOM 808 C CA . ASP A 1 100 ? -15.904 1.976 -20.326 1.00 90.19 100 ASP A CA 1
ATOM 809 C C . ASP A 1 100 ? -16.943 3.047 -19.976 1.00 90.19 100 ASP A C 1
ATOM 811 O O . ASP A 1 100 ? -17.837 2.799 -19.161 1.00 90.19 100 ASP A O 1
ATOM 815 N N . LEU A 1 101 ? -16.772 4.257 -20.511 1.00 88.56 101 LEU A N 1
ATOM 816 C CA . LEU A 1 101 ? -17.587 5.426 -20.181 1.00 88.56 101 LEU A CA 1
ATOM 817 C C . LEU A 1 101 ? -18.287 5.936 -21.435 1.00 88.56 101 LEU A C 1
ATOM 819 O O . LEU A 1 101 ? -17.632 6.386 -22.374 1.00 88.56 101 LEU A O 1
ATOM 823 N N . GLU A 1 102 ? -19.614 5.963 -21.397 1.00 91.75 102 GLU A N 1
ATOM 824 C CA . GLU A 1 102 ? -20.417 6.628 -22.420 1.00 91.75 102 GLU A CA 1
ATOM 825 C C . GLU A 1 102 ? -20.704 8.059 -21.977 1.00 91.75 102 GLU A C 1
ATOM 827 O O . GLU A 1 102 ? -21.263 8.293 -20.898 1.00 91.75 102 GLU A O 1
ATOM 832 N N . MET A 1 103 ? -20.312 9.027 -22.805 1.00 91.75 103 MET A N 1
ATOM 833 C CA . MET A 1 103 ? -20.382 10.454 -22.488 1.00 91.75 103 MET A CA 1
ATOM 834 C C . MET A 1 103 ? -21.137 11.243 -23.559 1.00 91.75 103 MET A C 1
ATOM 836 O O . MET A 1 103 ? -21.201 10.846 -24.719 1.00 91.75 103 MET A O 1
ATOM 840 N N . THR A 1 104 ? -21.682 12.398 -23.181 1.00 87.75 104 THR A N 1
ATOM 841 C CA . THR A 1 104 ? -22.449 13.270 -24.089 1.00 87.75 104 THR A CA 1
ATOM 842 C C . THR A 1 104 ? -21.609 13.984 -25.153 1.00 87.75 104 THR A C 1
ATOM 844 O O . THR A 1 104 ? -22.081 14.164 -26.273 1.00 87.75 104 THR A O 1
ATOM 847 N N . SER A 1 105 ? -20.405 14.449 -24.808 1.00 89.44 105 SER A N 1
ATOM 848 C CA . SER A 1 105 ? -19.502 15.233 -25.671 1.00 89.44 105 SER A CA 1
ATOM 849 C C . SER A 1 105 ? -18.097 15.274 -25.052 1.00 89.44 105 SER A C 1
ATOM 851 O O . SER A 1 105 ? -17.937 14.996 -23.867 1.00 89.44 105 SER A O 1
ATOM 853 N N . ILE A 1 106 ? -17.080 15.608 -25.852 1.00 87.06 106 ILE A N 1
ATOM 854 C CA . ILE A 1 106 ? -15.694 15.802 -25.393 1.00 87.06 106 ILE A CA 1
ATOM 855 C C . ILE A 1 106 ? -15.518 17.180 -24.735 1.00 87.06 106 ILE A C 1
ATOM 857 O O . ILE A 1 106 ? -14.733 17.325 -23.799 1.00 87.06 106 ILE A O 1
ATOM 861 N N . GLU A 1 107 ? -16.234 18.192 -25.224 1.00 91.69 107 GLU A N 1
ATOM 862 C CA . GLU A 1 107 ? -16.118 19.586 -24.794 1.00 91.69 107 GLU A CA 1
ATOM 863 C C . GLU A 1 107 ? -16.871 19.871 -23.486 1.00 91.69 107 GLU A C 1
ATOM 865 O O . GLU A 1 107 ? -16.408 20.688 -22.691 1.00 91.69 107 GLU A O 1
ATOM 870 N N . ASP A 1 108 ? -17.999 19.189 -23.255 1.00 89.56 108 ASP A N 1
ATOM 871 C CA . ASP A 1 108 ? -18.781 19.244 -22.008 1.00 89.56 108 ASP A CA 1
ATOM 872 C C . ASP A 1 108 ? -19.298 17.838 -21.622 1.00 89.56 108 ASP A C 1
ATOM 874 O O . ASP A 1 108 ? -20.437 17.459 -21.932 1.00 89.56 108 ASP A O 1
ATOM 878 N N . PRO A 1 109 ? -18.433 16.996 -21.029 1.00 86.75 109 PRO A N 1
ATOM 879 C CA . PRO A 1 109 ? -18.745 15.592 -20.804 1.00 86.75 109 PRO A CA 1
ATOM 880 C C . PRO A 1 109 ? -19.658 15.354 -19.588 1.00 86.75 109 PRO A C 1
ATOM 882 O O . PRO A 1 109 ? -19.231 15.482 -18.439 1.00 86.75 109 PRO A O 1
ATOM 885 N N . LYS A 1 110 ? -20.883 14.862 -19.824 1.00 89.75 110 LYS A N 1
ATOM 886 C CA . LYS A 1 110 ? -21.713 14.163 -18.823 1.00 89.75 110 LYS A CA 1
ATOM 887 C C . LYS A 1 110 ? -21.625 12.655 -19.064 1.00 89.75 110 LYS A C 1
ATOM 889 O O . LYS A 1 110 ? -21.877 12.199 -20.176 1.00 89.75 110 LYS A O 1
ATOM 894 N N . ILE A 1 111 ? -21.299 11.884 -18.024 1.00 89.44 111 ILE A N 1
ATOM 895 C CA . ILE A 1 111 ? -21.316 10.413 -18.076 1.00 89.44 111 ILE A CA 1
ATOM 896 C C . ILE A 1 111 ? -22.773 9.945 -18.045 1.00 89.44 111 ILE A C 1
ATOM 898 O O . ILE A 1 111 ? -23.502 10.243 -17.099 1.00 89.44 111 ILE A O 1
ATOM 902 N N . MET A 1 112 ? -23.178 9.212 -19.072 1.00 89.19 112 MET A N 1
ATOM 903 C CA . MET A 1 112 ? -24.515 8.635 -19.219 1.00 89.19 112 MET A CA 1
ATOM 904 C C . MET A 1 112 ? -24.538 7.175 -18.766 1.00 89.19 112 MET A C 1
ATOM 906 O O . MET A 1 112 ? -25.518 6.696 -18.194 1.00 89.19 112 MET A O 1
ATOM 910 N N . GLU A 1 113 ? -23.435 6.466 -18.991 1.00 90.06 113 GLU A N 1
ATOM 911 C CA . GLU A 1 113 ? -23.282 5.069 -18.619 1.00 90.06 113 GLU A CA 1
ATOM 912 C C . GLU A 1 113 ? -21.829 4.770 -18.250 1.00 90.06 113 GLU A C 1
ATOM 914 O O . GLU A 1 113 ? -20.898 5.349 -18.809 1.00 90.06 113 GLU A O 1
ATOM 919 N N . CYS A 1 114 ? -21.644 3.854 -17.307 1.00 84.06 114 CYS A N 1
ATOM 920 C CA . CYS A 1 114 ? -20.350 3.300 -16.951 1.00 84.06 114 CYS A CA 1
ATOM 921 C C . CYS A 1 114 ? -20.441 1.775 -16.924 1.00 84.06 114 CYS A C 1
ATOM 923 O O . CYS A 1 114 ? -21.320 1.219 -16.257 1.00 84.06 114 CYS A O 1
ATOM 925 N N . ALA A 1 115 ? -19.516 1.098 -17.599 1.00 88.50 115 ALA A N 1
ATOM 926 C CA . ALA A 1 115 ? -19.307 -0.331 -17.440 1.00 88.50 115 ALA A CA 1
ATOM 927 C C . ALA A 1 115 ? -17.930 -0.619 -16.833 1.00 88.50 115 ALA A C 1
ATOM 929 O O . ALA A 1 115 ? -16.903 -0.107 -17.275 1.00 88.50 115 ALA A O 1
ATOM 930 N N . VAL A 1 116 ? -17.920 -1.480 -15.819 1.00 87.75 116 VAL A N 1
ATOM 931 C CA . VAL A 1 116 ? -16.713 -2.050 -15.219 1.00 87.75 116 VAL A CA 1
ATOM 932 C C . VAL A 1 116 ? -16.536 -3.437 -15.807 1.00 87.75 116 VAL A C 1
ATOM 934 O O . VAL A 1 116 ? -17.451 -4.252 -15.705 1.00 87.75 116 VAL A O 1
ATOM 937 N N . ILE A 1 117 ? -15.383 -3.723 -16.404 1.00 88.81 117 ILE A N 1
ATOM 938 C CA . ILE A 1 117 ? -15.093 -5.034 -16.996 1.00 88.81 117 ILE A CA 1
ATOM 939 C C . ILE A 1 117 ? -13.815 -5.565 -16.367 1.00 88.81 117 ILE A C 1
ATOM 941 O O . ILE A 1 117 ? -12.759 -4.945 -16.465 1.00 88.81 117 ILE A O 1
ATOM 945 N N . ILE A 1 118 ? -13.893 -6.724 -15.732 1.00 85.06 118 ILE A N 1
ATOM 946 C CA . ILE A 1 118 ? -12.737 -7.418 -15.176 1.00 85.06 118 ILE A CA 1
ATOM 947 C C . ILE A 1 118 ? -12.323 -8.472 -16.192 1.00 85.06 118 ILE A C 1
ATOM 949 O O . ILE A 1 118 ? -13.134 -9.287 -16.621 1.00 85.06 118 ILE A O 1
ATOM 953 N N . THR A 1 119 ? -11.055 -8.471 -16.574 1.00 88.31 119 THR A N 1
ATOM 954 C CA . THR A 1 119 ? -10.463 -9.457 -17.482 1.00 88.31 119 THR A CA 1
ATOM 955 C C . THR A 1 119 ? -9.262 -10.118 -16.826 1.00 88.31 119 THR A C 1
ATOM 957 O O . THR A 1 119 ? -8.698 -9.575 -15.879 1.00 88.31 119 THR A O 1
ATOM 960 N N . ASP A 1 120 ? -8.834 -11.275 -17.315 1.00 83.88 120 ASP A N 1
ATOM 961 C CA . ASP A 1 120 ? -7.503 -11.782 -16.987 1.00 83.88 120 ASP A CA 1
ATOM 962 C C . ASP A 1 120 ? -6.414 -11.098 -17.836 1.00 83.88 120 ASP A C 1
ATOM 964 O O . ASP A 1 120 ? -6.683 -10.325 -18.755 1.00 83.88 120 ASP A O 1
ATOM 968 N N . LYS A 1 121 ? -5.146 -11.428 -17.579 1.00 79.50 121 LYS A N 1
ATOM 969 C CA . LYS A 1 121 ? -4.004 -10.924 -18.364 1.00 79.50 121 LYS A CA 1
ATOM 970 C C . LYS A 1 121 ? -4.022 -11.277 -19.866 1.00 79.50 121 LYS A C 1
ATOM 972 O O . LYS A 1 121 ? -3.151 -10.815 -20.597 1.00 79.50 121 LYS A O 1
ATOM 977 N N . TYR A 1 122 ? -4.924 -12.152 -20.313 1.00 82.56 122 TYR A N 1
ATOM 978 C CA . TYR A 1 122 ? -5.127 -12.510 -21.719 1.00 82.56 122 TYR A CA 1
ATOM 979 C C . TYR A 1 122 ? -6.368 -11.822 -22.307 1.00 82.56 122 TYR A C 1
ATOM 981 O O . TYR A 1 122 ? -6.806 -12.202 -23.391 1.00 82.56 122 TYR A O 1
ATOM 989 N N . LEU A 1 123 ? -6.919 -10.818 -21.613 1.00 83.44 123 LEU A N 1
ATOM 990 C CA . LEU A 1 123 ? -8.100 -10.048 -22.014 1.00 83.44 123 LEU A CA 1
ATOM 991 C C . LEU A 1 123 ? -9.391 -10.874 -22.074 1.00 83.44 123 LEU A C 1
ATOM 993 O O . LEU A 1 123 ? -10.352 -10.479 -22.733 1.00 83.44 123 LEU A O 1
ATOM 997 N N . ARG A 1 124 ? -9.444 -12.020 -21.386 1.00 83.38 124 ARG A N 1
ATOM 998 C CA . ARG A 1 124 ? -10.683 -12.800 -21.274 1.00 83.38 124 ARG A CA 1
ATOM 999 C C . ARG A 1 124 ? -11.547 -12.194 -20.180 1.00 83.38 124 ARG A C 1
ATOM 1001 O O . ARG A 1 124 ? -11.080 -12.080 -19.050 1.00 83.38 124 ARG A O 1
ATOM 1008 N N . GLU A 1 125 ? -12.778 -11.814 -20.514 1.00 87.50 125 GLU A N 1
ATOM 1009 C CA . GLU A 1 125 ? -13.745 -11.257 -19.560 1.00 87.50 125 GLU A CA 1
ATOM 1010 C C . GLU A 1 125 ? -14.084 -12.280 -18.471 1.00 87.50 125 GLU A C 1
ATOM 1012 O O . GLU A 1 125 ? -14.457 -13.418 -18.754 1.00 87.50 125 GLU A O 1
ATOM 1017 N N . LEU A 1 126 ? -13.905 -11.859 -17.223 1.00 85.75 126 LEU A N 1
ATOM 1018 C CA . LEU A 1 126 ? -14.211 -12.610 -16.012 1.00 85.75 126 LEU A CA 1
ATOM 1019 C C . LEU A 1 126 ? -15.529 -12.130 -15.401 1.00 85.75 126 LEU A C 1
ATOM 1021 O O . LEU A 1 126 ? -16.314 -12.947 -14.930 1.00 85.75 126 LEU A O 1
ATOM 1025 N N . GLU A 1 127 ? -15.769 -10.817 -15.413 1.00 82.06 127 GLU A N 1
ATOM 1026 C CA . GLU A 1 127 ? -16.958 -10.200 -14.827 1.00 82.06 127 GLU A CA 1
ATOM 1027 C C . GLU A 1 127 ? -17.235 -8.831 -15.462 1.00 82.06 127 GLU A C 1
ATOM 1029 O O . GLU A 1 127 ? -16.308 -8.146 -15.905 1.00 82.06 127 GLU A O 1
ATOM 1034 N N . ARG A 1 128 ? -18.508 -8.419 -15.482 1.00 88.44 128 ARG A N 1
ATOM 1035 C CA . ARG A 1 128 ? -18.939 -7.104 -15.962 1.00 88.44 128 ARG A CA 1
ATOM 1036 C C . ARG A 1 128 ? -20.070 -6.533 -15.114 1.00 88.44 128 ARG A C 1
ATOM 1038 O O . ARG A 1 128 ? -21.091 -7.186 -14.912 1.00 88.44 128 ARG A O 1
ATOM 1045 N N . GLY A 1 129 ? -19.917 -5.278 -14.702 1.00 85.19 129 GLY A N 1
ATOM 1046 C CA . GLY A 1 129 ? -20.972 -4.452 -14.114 1.00 85.19 129 GLY A CA 1
ATOM 1047 C C . GLY A 1 129 ? -21.316 -3.283 -15.033 1.00 85.19 129 GLY A C 1
ATOM 1048 O O . GLY A 1 129 ? -20.432 -2.757 -15.700 1.00 85.19 129 GLY A O 1
ATOM 1049 N N . LYS A 1 130 ? -22.585 -2.868 -15.081 1.00 89.38 130 LYS A N 1
ATOM 1050 C CA . LYS A 1 130 ? -23.058 -1.734 -15.893 1.00 89.38 130 LYS A CA 1
ATOM 1051 C C . LYS A 1 130 ? -23.975 -0.847 -15.058 1.00 89.38 130 LYS A C 1
ATOM 1053 O O . LYS A 1 130 ? -24.887 -1.348 -14.401 1.00 89.38 130 LYS A O 1
ATOM 1058 N N . LEU A 1 131 ? -23.717 0.455 -15.076 1.00 78.38 131 LEU A N 1
ATOM 1059 C CA . LEU A 1 131 ? -24.437 1.479 -14.329 1.00 78.38 131 LEU A CA 1
ATOM 1060 C C . LEU A 1 131 ? -24.918 2.561 -15.293 1.00 78.38 131 LEU A C 1
ATOM 1062 O O . LEU A 1 131 ? -24.118 3.165 -16.001 1.00 78.38 131 LEU A O 1
ATOM 1066 N N . PHE A 1 132 ? -26.219 2.833 -15.274 1.00 82.12 132 PHE A N 1
ATOM 1067 C CA . PHE A 1 132 ? -26.817 3.938 -16.017 1.00 82.12 132 PHE A CA 1
ATOM 1068 C C . PHE A 1 132 ? -27.019 5.131 -15.08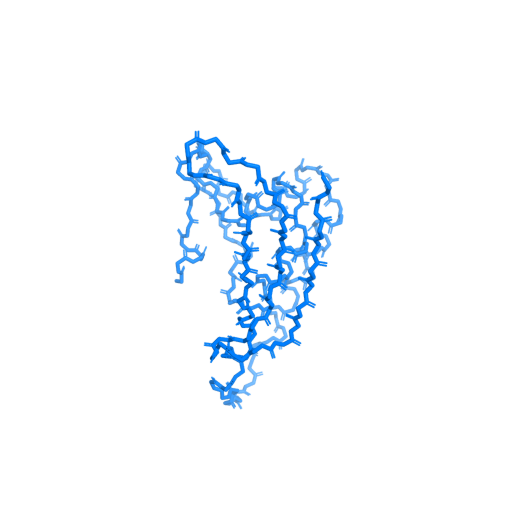7 1.00 82.12 132 PHE A C 1
ATOM 1070 O O . PHE A 1 132 ? -27.596 4.983 -14.006 1.00 82.12 132 PHE A O 1
ATOM 1077 N N . LEU A 1 133 ? -26.560 6.304 -15.512 1.00 72.94 133 LEU A N 1
ATOM 1078 C CA . LEU A 1 133 ? -26.718 7.557 -14.784 1.00 72.94 133 LEU A CA 1
ATOM 1079 C C . LEU A 1 133 ? -27.782 8.399 -15.505 1.00 72.94 133 LEU A C 1
ATOM 1081 O O . LEU A 1 133 ? -27.653 8.674 -16.697 1.00 72.94 133 LEU A O 1
ATOM 1085 N N . GLN A 1 134 ? -28.862 8.751 -14.796 1.00 65.00 134 GLN A N 1
ATOM 1086 C CA . GLN A 1 134 ? -29.950 9.588 -15.331 1.00 65.00 134 GLN A CA 1
ATOM 1087 C C . GLN A 1 134 ? -29.523 11.063 -15.471 1.00 65.00 134 GLN A C 1
ATOM 1089 O O . GLN A 1 134 ? -28.768 11.594 -14.626 1.00 65.00 134 GLN A O 1
#

Secondary structure (DSSP, 8-state):
-HHHH-B-TT-TT--BHHHHHHHTT-HHHHHHHHHHS---TTPPPTTT---HHHHHHHTT-HHHHHHHHHHHHHHHHT--S-----TTSGGG--PEEEEEEEES-SSS--EEEEEEEEE-TT--EEEEEEEE--

Radius of gyration: 20.75 Å; chains: 1; bounding box: 49×48×45 Å

Foldseek 3Di:
DCQQPDFDPPDPQRDHPLLVCLVVVPLVVVVVCLVLDVHDQCQATDRPRHGSLNSCVVVVPVVSNVSSVVSVVVVVVPDDDDDCPDPPPSQWPDWDWDWDFDFDDPVDTDTQKIKIFIAHPVRHTPDMDIDGDD

Sequence (134 aa):
DPIAEWRNPMNQKGNTLLHELVEKNCPDVIQHLARSHKLDIDVPRESDDKTPLDLAQFKDNEDMVNLLDELNDEKITQQSPDGDVSEVDKRKRLNIVWLDLEMTSIEDPKIMECAVIITDKYLRELERGKLFLQ

pLDDT: mean 78.93, std 14.79, range [39.75, 92.69]